Protein AF-A0A1H1LD49-F1 (afdb_monomer_lite)

Organism: NCBI:txid279359

pLDDT: mean 78.73, std 15.01, range [33.62, 98.0]

Structure (mmCIF, N/CA/C/O backbone):
data_AF-A0A1H1LD49-F1
#
_entry.id   AF-A0A1H1LD49-F1
#
loop_
_atom_site.group_PDB
_atom_site.id
_atom_site.type_symbol
_atom_site.label_atom_id
_atom_site.label_alt_id
_atom_site.label_comp_id
_atom_site.label_asym_id
_atom_site.label_entity_id
_atom_site.label_seq_id
_atom_site.pdbx_PDB_ins_code
_atom_site.Cartn_x
_atom_site.Cartn_y
_atom_site.Cartn_z
_atom_site.occupancy
_atom_site.B_iso_or_equiv
_atom_site.auth_seq_id
_atom_site.auth_comp_id
_atom_site.auth_asym_id
_atom_site.auth_atom_id
_atom_site.pdbx_PDB_model_num
ATOM 1 N N . MET A 1 1 ? 24.450 -11.738 -13.278 1.00 70.44 1 MET A N 1
ATOM 2 C CA . MET A 1 1 ? 23.652 -12.786 -13.942 1.00 70.44 1 MET A CA 1
ATOM 3 C C . MET A 1 1 ? 22.281 -12.726 -13.318 1.00 70.44 1 MET A C 1
ATOM 5 O O . MET A 1 1 ? 22.206 -12.729 -12.092 1.00 70.44 1 MET A O 1
ATOM 9 N N . ASP A 1 2 ? 21.259 -12.585 -14.151 1.00 86.81 2 ASP A N 1
ATOM 10 C CA . ASP A 1 2 ? 19.879 -12.375 -13.717 1.00 86.81 2 ASP A CA 1
ATOM 11 C C . ASP A 1 2 ? 19.328 -13.715 -13.227 1.00 86.81 2 ASP A C 1
ATOM 13 O O . ASP A 1 2 ? 19.181 -14.655 -14.008 1.00 86.81 2 ASP A O 1
ATOM 17 N N . LYS A 1 3 ? 19.131 -13.832 -11.909 1.00 85.56 3 LYS A N 1
ATOM 18 C CA . LYS A 1 3 ? 18.799 -15.109 -11.269 1.00 85.56 3 LYS A CA 1
ATOM 19 C C . LYS A 1 3 ? 17.401 -15.567 -11.681 1.00 85.56 3 LYS A C 1
ATOM 21 O O . LYS A 1 3 ? 16.449 -14.815 -11.506 1.00 85.56 3 LYS A O 1
ATOM 26 N N . GLY A 1 4 ? 17.279 -16.792 -12.184 1.00 88.50 4 GLY A N 1
ATOM 27 C CA . GLY A 1 4 ? 16.020 -17.351 -12.692 1.00 88.50 4 GLY A CA 1
ATOM 28 C C . GLY A 1 4 ? 15.721 -17.023 -14.158 1.00 88.50 4 GLY A C 1
ATOM 29 O O . GLY A 1 4 ? 14.801 -17.606 -14.724 1.00 88.50 4 GLY A O 1
ATOM 30 N N . TYR A 1 5 ? 16.520 -16.154 -14.781 1.00 91.00 5 TYR A N 1
ATOM 31 C CA . TYR A 1 5 ? 16.376 -15.722 -16.174 1.00 91.00 5 TYR A CA 1
ATOM 32 C C . TYR A 1 5 ? 17.648 -16.000 -16.993 1.00 91.00 5 TYR A C 1
ATOM 34 O O . TYR A 1 5 ? 17.839 -15.468 -18.084 1.00 91.00 5 TYR A O 1
ATOM 42 N N . GLU A 1 6 ? 18.544 -16.863 -16.501 1.00 91.44 6 GLU A N 1
ATOM 43 C CA . GLU A 1 6 ? 19.878 -17.075 -17.077 1.00 91.44 6 GLU A CA 1
ATOM 44 C C . GLU A 1 6 ? 19.850 -17.669 -18.491 1.00 91.44 6 GLU A C 1
ATOM 46 O O . GLU A 1 6 ? 20.834 -17.567 -19.222 1.00 91.44 6 GLU A O 1
ATOM 51 N N . LYS A 1 7 ? 18.746 -18.325 -18.862 1.00 91.19 7 LYS A N 1
ATOM 52 C CA . LYS A 1 7 ? 18.560 -18.991 -20.160 1.00 91.19 7 LYS A CA 1
ATOM 53 C C . LYS A 1 7 ? 17.717 -18.177 -21.141 1.00 91.19 7 LYS A C 1
ATOM 55 O O . LYS A 1 7 ? 17.486 -18.645 -22.253 1.00 91.19 7 LYS A O 1
ATOM 60 N N . GLU A 1 8 ? 17.234 -17.004 -20.743 1.00 92.81 8 GLU A N 1
ATOM 61 C CA . GLU A 1 8 ? 16.380 -16.192 -21.601 1.00 92.81 8 GLU A CA 1
ATOM 62 C C . GLU A 1 8 ? 17.181 -15.348 -22.591 1.00 92.81 8 GLU A C 1
ATOM 64 O O . GLU A 1 8 ? 18.271 -14.846 -22.308 1.00 92.81 8 GLU A O 1
ATOM 69 N N . HIS A 1 9 ? 16.614 -15.177 -23.783 1.00 92.81 9 HIS A N 1
ATOM 70 C CA . HIS A 1 9 ? 17.160 -14.279 -24.788 1.00 92.81 9 HIS A CA 1
ATOM 71 C C . HIS A 1 9 ? 16.651 -12.856 -24.566 1.00 92.81 9 HIS A C 1
ATOM 73 O O . HIS A 1 9 ? 15.481 -12.636 -24.259 1.00 92.81 9 HIS A O 1
ATOM 79 N N . PHE A 1 10 ? 17.516 -11.869 -24.796 1.00 91.88 10 PHE A N 1
ATOM 80 C CA . PHE A 1 10 ? 17.112 -10.469 -24.726 1.00 91.88 10 PHE A CA 1
ATOM 81 C C . PHE A 1 10 ? 16.119 -10.114 -25.837 1.00 91.88 10 PHE A C 1
ATOM 83 O O . PHE A 1 10 ? 16.372 -10.349 -27.020 1.00 91.88 10 PHE A O 1
ATOM 90 N N . ALA A 1 11 ? 15.019 -9.466 -25.456 1.00 91.88 11 ALA A N 1
ATOM 91 C CA . ALA A 1 11 ? 14.077 -8.855 -26.384 1.00 91.88 11 ALA A CA 1
ATOM 92 C C . ALA A 1 11 ? 14.442 -7.386 -26.653 1.00 91.88 11 ALA A C 1
ATOM 94 O O . ALA A 1 11 ? 14.880 -6.655 -25.763 1.00 91.88 11 ALA A O 1
ATOM 95 N N . THR A 1 12 ? 14.229 -6.923 -27.888 1.00 91.31 12 THR A N 1
ATOM 96 C CA . THR A 1 12 ? 14.420 -5.507 -28.239 1.00 91.31 12 THR A CA 1
ATOM 97 C C . THR A 1 12 ? 13.116 -4.740 -28.036 1.00 91.31 12 THR A C 1
ATOM 99 O O . THR A 1 12 ? 12.127 -5.023 -28.706 1.00 91.31 12 THR A O 1
ATOM 102 N N . PHE A 1 13 ? 13.125 -3.717 -27.179 1.00 90.94 13 PHE A N 1
ATOM 103 C CA . PHE A 1 13 ? 12.021 -2.764 -27.039 1.00 90.94 13 PHE A CA 1
ATOM 104 C C . PHE A 1 13 ? 12.534 -1.331 -27.219 1.00 90.94 13 PHE A C 1
ATOM 106 O O . PHE A 1 13 ? 13.639 -0.987 -26.794 1.00 90.94 13 PHE A O 1
ATOM 113 N N . LYS A 1 14 ? 11.752 -0.483 -27.891 1.00 95.19 14 LYS A N 1
ATOM 114 C CA . LYS A 1 14 ? 12.144 0.903 -28.176 1.00 95.19 14 LYS A CA 1
ATOM 115 C C . LYS A 1 14 ? 11.517 1.847 -27.154 1.00 95.19 14 LYS A C 1
ATOM 117 O O . LYS A 1 14 ? 10.302 1.866 -26.995 1.00 95.19 14 LYS A O 1
ATOM 122 N N . ILE A 1 15 ? 12.343 2.676 -26.523 1.00 95.44 15 ILE A N 1
ATOM 123 C CA . ILE A 1 15 ? 11.923 3.774 -25.642 1.00 95.44 15 ILE A CA 1
ATOM 124 C C . ILE A 1 15 ? 12.619 5.072 -26.037 1.00 95.44 15 ILE A C 1
ATOM 126 O O . ILE A 1 15 ? 13.664 5.064 -26.689 1.00 95.44 15 ILE A O 1
ATOM 130 N N . LYS A 1 16 ? 12.032 6.207 -25.644 1.00 97.88 16 LYS A N 1
ATOM 131 C CA . LYS A 1 16 ? 12.630 7.530 -25.868 1.00 97.88 16 LYS A CA 1
ATOM 132 C C . LYS A 1 16 ? 14.008 7.604 -25.199 1.00 97.88 16 LYS A C 1
ATOM 134 O O . LYS A 1 16 ? 14.175 7.133 -24.075 1.00 97.88 16 LYS A O 1
ATOM 139 N N . SER A 1 17 ? 14.970 8.237 -25.869 1.00 97.19 17 SER A N 1
ATOM 140 C CA . SER A 1 17 ? 16.366 8.339 -25.413 1.00 97.19 17 SER A CA 1
ATOM 141 C C . SER A 1 17 ? 16.493 8.921 -24.003 1.00 97.19 17 SER A C 1
ATOM 143 O O . SER A 1 17 ? 17.149 8.330 -23.150 1.00 97.19 17 SER A O 1
ATOM 145 N N . THR A 1 18 ? 15.782 10.013 -23.716 1.00 98.00 18 THR A N 1
ATOM 146 C CA . THR A 1 18 ? 15.778 10.668 -22.397 1.00 98.00 18 THR A CA 1
ATOM 147 C C . THR A 1 18 ? 15.262 9.756 -21.280 1.00 98.00 18 THR A C 1
ATOM 149 O O . THR A 1 18 ? 15.785 9.762 -20.164 1.00 98.00 18 THR A O 1
ATOM 152 N N . VAL A 1 19 ? 14.261 8.925 -21.580 1.00 96.75 19 VAL A N 1
ATOM 153 C CA . VAL A 1 19 ? 13.711 7.935 -20.644 1.00 96.75 19 VAL A CA 1
ATOM 154 C C . VAL A 1 19 ? 14.712 6.802 -20.422 1.00 96.75 19 VAL A C 1
ATOM 156 O O . VAL A 1 19 ? 14.949 6.417 -19.279 1.00 96.75 19 VAL A O 1
ATOM 159 N N . ALA A 1 20 ? 15.359 6.320 -21.488 1.00 96.19 20 ALA A N 1
ATOM 160 C CA . ALA A 1 20 ? 16.390 5.287 -21.402 1.00 96.19 20 ALA A CA 1
ATOM 161 C C . ALA A 1 20 ? 17.582 5.733 -20.543 1.00 96.19 20 ALA A C 1
ATOM 163 O O . ALA A 1 20 ? 18.073 4.971 -19.714 1.00 96.19 20 ALA A O 1
ATOM 164 N N . GLU A 1 21 ? 18.032 6.979 -20.690 1.00 97.19 21 GLU A N 1
ATOM 165 C CA . GLU A 1 21 ? 19.102 7.542 -19.863 1.00 97.19 21 GLU A CA 1
ATOM 166 C C . GLU A 1 21 ? 18.720 7.618 -18.384 1.00 97.19 21 GLU A C 1
ATOM 168 O O . GLU A 1 21 ? 19.514 7.229 -17.521 1.00 97.19 21 GLU A O 1
ATOM 173 N N . LYS A 1 22 ? 17.499 8.078 -18.081 1.00 97.44 22 LYS A N 1
ATOM 174 C CA . LYS A 1 22 ? 16.977 8.112 -16.709 1.00 97.44 22 LYS A CA 1
ATOM 175 C C . LYS A 1 22 ? 16.920 6.704 -16.113 1.00 97.44 22 LYS A C 1
ATOM 177 O O . LYS A 1 22 ? 17.399 6.499 -14.999 1.00 97.44 22 LYS A O 1
ATOM 182 N N . PHE A 1 23 ? 16.414 5.736 -16.872 1.00 96.19 23 PHE A N 1
ATOM 183 C CA . PHE A 1 23 ? 16.326 4.339 -16.454 1.00 96.19 23 PHE A CA 1
ATOM 184 C C . PHE A 1 23 ? 17.706 3.718 -16.197 1.00 96.19 23 PHE A C 1
ATOM 186 O O . PHE A 1 23 ? 17.926 3.115 -15.153 1.00 96.19 23 PHE A O 1
ATOM 193 N N . ARG A 1 24 ? 18.686 3.951 -17.079 1.00 95.31 24 ARG A N 1
ATOM 194 C CA . ARG A 1 24 ? 20.073 3.481 -16.895 1.00 95.31 24 ARG A CA 1
ATOM 195 C C . ARG A 1 24 ? 20.742 4.065 -15.652 1.00 95.31 24 ARG A C 1
ATOM 197 O O . ARG A 1 24 ? 21.547 3.394 -15.013 1.00 95.31 24 ARG A O 1
ATOM 204 N N . LYS A 1 25 ? 20.467 5.330 -15.315 1.00 97.06 25 LYS A N 1
ATOM 205 C CA . LYS A 1 25 ? 20.950 5.941 -14.063 1.00 97.06 25 LYS A CA 1
ATOM 206 C C . LYS A 1 25 ? 20.292 5.290 -12.846 1.00 97.06 25 LYS A C 1
ATOM 208 O O . LYS A 1 25 ? 20.996 4.973 -11.897 1.00 97.06 25 LYS A O 1
ATOM 213 N N . TYR A 1 26 ? 18.983 5.056 -12.903 1.00 96.56 26 TYR A N 1
ATOM 214 C CA . TYR A 1 26 ? 18.232 4.416 -11.825 1.00 96.56 26 TYR A CA 1
ATOM 215 C C . TYR A 1 26 ? 18.678 2.966 -11.573 1.00 96.56 26 TYR A C 1
ATOM 217 O O . TYR A 1 26 ? 19.037 2.639 -10.448 1.00 96.56 26 TYR A O 1
ATOM 225 N N . SER A 1 27 ? 18.766 2.145 -12.625 1.00 95.62 27 SER A N 1
ATOM 226 C CA . SER A 1 27 ? 19.257 0.756 -12.577 1.00 95.62 27 SER A CA 1
ATOM 227 C C . SER A 1 27 ? 20.656 0.666 -11.950 1.00 95.62 27 SER A C 1
ATOM 229 O O . SER A 1 27 ? 20.881 -0.141 -11.054 1.00 95.62 27 SER A O 1
ATOM 231 N N . ARG A 1 28 ? 21.572 1.581 -12.307 1.00 95.12 28 ARG A N 1
ATOM 232 C CA . ARG A 1 28 ? 22.890 1.678 -11.648 1.00 95.12 28 ARG A CA 1
ATOM 233 C C . ARG A 1 28 ? 22.811 2.056 -10.170 1.00 95.12 28 ARG A C 1
ATOM 235 O O . ARG A 1 28 ? 23.646 1.604 -9.401 1.00 95.12 28 ARG A O 1
ATOM 242 N N . GLY A 1 29 ? 21.846 2.890 -9.787 1.00 95.12 29 GLY A N 1
ATOM 243 C CA . GLY A 1 29 ? 21.646 3.298 -8.398 1.00 95.12 29 GLY A CA 1
ATOM 244 C C . GLY A 1 29 ? 21.163 2.158 -7.502 1.00 95.12 29 GLY A C 1
ATOM 245 O O . GLY A 1 29 ? 21.585 2.084 -6.353 1.00 95.12 29 GLY A O 1
ATOM 246 N N . ILE A 1 30 ? 20.320 1.266 -8.027 1.00 93.12 30 ILE A N 1
ATOM 247 C CA . ILE A 1 30 ? 19.844 0.084 -7.292 1.00 93.12 30 ILE A CA 1
ATOM 248 C C . ILE A 1 30 ? 20.783 -1.128 -7.412 1.00 93.12 30 ILE A C 1
ATOM 250 O O . ILE A 1 30 ? 20.655 -2.064 -6.635 1.00 93.12 30 ILE A O 1
ATOM 254 N N . GLY A 1 31 ? 21.737 -1.104 -8.351 1.00 92.94 31 GLY A N 1
ATOM 255 C CA . GLY A 1 31 ? 22.739 -2.162 -8.531 1.00 92.94 31 GLY A CA 1
ATOM 256 C C . GLY A 1 31 ? 22.262 -3.376 -9.336 1.00 92.94 31 GLY A C 1
ATOM 257 O O . GLY A 1 31 ? 22.974 -4.373 -9.398 1.00 92.94 31 GLY A O 1
ATOM 258 N N . GLU A 1 32 ? 21.097 -3.284 -9.977 1.00 93.12 32 GLU A N 1
ATOM 259 C CA . GLU A 1 32 ? 20.465 -4.387 -10.706 1.00 93.12 32 GLU A CA 1
ATOM 260 C C . GLU A 1 32 ? 20.592 -4.234 -12.223 1.00 93.12 32 GLU A C 1
ATOM 262 O O . GLU A 1 32 ? 20.749 -3.127 -12.755 1.00 93.12 32 GLU A O 1
ATOM 267 N N . SER A 1 33 ? 20.481 -5.355 -12.944 1.00 93.62 33 SER A N 1
ATOM 268 C CA . SER A 1 33 ? 20.442 -5.350 -14.409 1.00 93.62 33 SER A CA 1
ATOM 269 C C . SER A 1 33 ? 19.228 -4.572 -14.928 1.00 93.62 33 SER A C 1
ATOM 271 O O . SER A 1 33 ? 18.258 -4.329 -14.209 1.00 93.62 33 SER A O 1
ATOM 273 N N . HIS A 1 34 ? 19.250 -4.174 -16.199 1.00 93.62 34 HIS A N 1
ATOM 274 C CA . HIS A 1 34 ? 18.119 -3.473 -16.810 1.00 93.62 34 HIS A CA 1
ATOM 275 C C . HIS A 1 34 ? 16.834 -4.310 -16.815 1.00 93.62 34 HIS A C 1
ATOM 277 O O . HIS A 1 34 ? 15.767 -3.766 -16.540 1.00 93.62 34 HIS A O 1
ATOM 283 N N . SER A 1 35 ? 16.931 -5.614 -17.076 1.00 93.69 35 SER A N 1
ATOM 284 C CA . SER A 1 35 ? 15.779 -6.519 -17.052 1.00 93.69 35 SER A CA 1
ATOM 285 C C . SER A 1 35 ? 15.229 -6.668 -15.633 1.00 93.69 35 SER A C 1
ATOM 287 O O . SER A 1 35 ? 14.036 -6.467 -15.417 1.00 93.69 35 SER A O 1
ATOM 289 N N . MET A 1 36 ? 16.106 -6.894 -14.650 1.00 95.00 36 MET A N 1
ATOM 290 C CA . MET A 1 36 ? 15.704 -7.045 -13.247 1.00 95.00 36 MET A CA 1
ATOM 291 C C . MET A 1 36 ? 15.140 -5.754 -12.661 1.00 95.00 36 MET A C 1
ATOM 293 O O . MET A 1 36 ? 14.149 -5.782 -11.944 1.00 95.00 36 MET A O 1
ATOM 297 N N . THR A 1 37 ? 15.715 -4.603 -13.012 1.00 95.38 37 THR A N 1
ATOM 298 C CA . THR A 1 37 ? 15.183 -3.295 -12.604 1.00 95.38 37 THR A CA 1
ATOM 299 C C . THR A 1 37 ? 13.749 -3.112 -13.096 1.00 95.38 37 THR A C 1
ATOM 301 O O . THR A 1 37 ? 12.902 -2.623 -12.353 1.00 95.38 37 THR A O 1
ATOM 304 N N . LEU A 1 38 ? 13.469 -3.485 -14.350 1.00 94.31 38 LEU A N 1
ATOM 305 C CA . LEU A 1 38 ? 12.128 -3.370 -14.915 1.00 94.31 38 LEU A CA 1
ATOM 306 C C . LEU A 1 38 ? 11.153 -4.336 -14.233 1.00 94.31 38 LEU A C 1
ATOM 308 O O . LEU A 1 38 ? 10.046 -3.923 -13.897 1.00 94.31 38 LEU A O 1
ATOM 312 N N . LEU A 1 39 ? 11.577 -5.578 -13.989 1.00 94.62 39 LEU A N 1
ATOM 313 C CA . LEU A 1 39 ? 10.783 -6.567 -13.261 1.00 94.62 39 LEU A CA 1
ATOM 314 C C . LEU A 1 39 ? 10.430 -6.073 -11.854 1.00 94.62 39 LEU A C 1
ATOM 316 O O . LEU A 1 39 ? 9.258 -6.027 -11.507 1.00 94.62 39 LEU A O 1
ATOM 320 N N . LEU A 1 40 ? 11.419 -5.593 -11.096 1.00 94.50 40 LEU A N 1
ATOM 321 C CA . LEU A 1 40 ? 11.210 -5.031 -9.759 1.00 94.50 40 LEU A CA 1
ATOM 322 C C . LEU A 1 40 ? 10.226 -3.860 -9.771 1.00 94.50 40 LEU A C 1
ATOM 324 O O . LEU A 1 40 ? 9.420 -3.727 -8.856 1.00 94.50 40 LEU A O 1
ATOM 328 N N . MET A 1 41 ? 10.276 -3.003 -10.796 1.00 92.88 41 MET A N 1
ATOM 329 C CA . MET A 1 41 ? 9.301 -1.923 -10.937 1.00 92.88 41 MET A CA 1
ATOM 330 C C . MET A 1 41 ? 7.884 -2.470 -11.134 1.00 92.88 41 MET A C 1
ATOM 332 O O . MET A 1 41 ? 6.969 -1.973 -10.486 1.00 92.88 41 MET A O 1
ATOM 336 N N . LEU A 1 42 ? 7.695 -3.474 -11.995 1.00 93.19 42 LEU A N 1
ATOM 337 C CA . LEU A 1 42 ? 6.385 -4.090 -12.239 1.00 93.19 42 LEU A CA 1
ATOM 338 C C . LEU A 1 42 ? 5.854 -4.794 -10.986 1.00 93.19 42 LEU A C 1
ATOM 340 O O . LEU A 1 42 ? 4.759 -4.475 -10.526 1.00 93.19 42 LEU A O 1
ATOM 344 N N . GLU A 1 43 ? 6.667 -5.662 -10.385 1.00 93.75 43 GLU A N 1
ATOM 345 C CA . GLU A 1 43 ? 6.327 -6.393 -9.162 1.00 93.75 43 GLU A CA 1
ATOM 346 C C . GLU A 1 43 ? 6.008 -5.443 -8.006 1.00 93.75 43 GLU A C 1
ATOM 348 O O . GLU A 1 43 ? 5.087 -5.695 -7.233 1.00 93.75 43 GLU A O 1
ATOM 353 N N . PHE A 1 44 ? 6.713 -4.312 -7.898 1.00 91.56 44 PHE A N 1
ATOM 354 C CA . PHE A 1 44 ? 6.417 -3.301 -6.890 1.00 91.56 44 PHE A CA 1
ATOM 355 C C . PHE A 1 44 ? 5.002 -2.735 -7.046 1.00 91.56 44 PHE A C 1
ATOM 357 O O . PHE A 1 44 ? 4.293 -2.616 -6.048 1.00 91.56 44 PHE A O 1
ATOM 364 N N . PHE A 1 45 ? 4.571 -2.394 -8.262 1.00 87.88 45 PHE A N 1
ATOM 365 C CA . PHE A 1 45 ? 3.218 -1.873 -8.475 1.00 87.88 45 PHE A CA 1
ATOM 366 C C . PHE A 1 45 ? 2.149 -2.951 -8.262 1.00 87.88 45 PHE A C 1
ATOM 368 O O . PHE A 1 45 ? 1.139 -2.681 -7.613 1.00 87.88 45 PHE A O 1
ATOM 375 N N . GLU A 1 46 ? 2.387 -4.172 -8.744 1.00 88.06 46 GLU A N 1
ATOM 376 C CA . GLU A 1 46 ? 1.451 -5.294 -8.612 1.00 88.06 46 GLU A CA 1
ATOM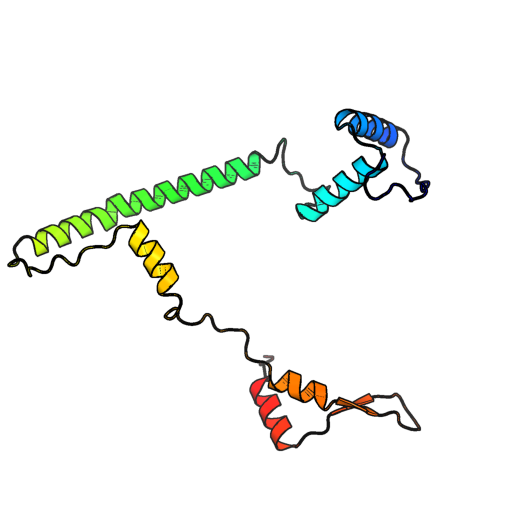 377 C C . GLU A 1 46 ? 1.273 -5.733 -7.156 1.00 88.06 46 GLU A C 1
ATOM 379 O O . GLU A 1 46 ? 0.146 -5.813 -6.666 1.00 88.06 46 GLU A O 1
ATOM 384 N N . TYR A 1 47 ? 2.375 -5.955 -6.436 1.00 88.38 47 TYR A N 1
ATOM 385 C CA . TYR A 1 47 ? 2.344 -6.406 -5.046 1.00 88.38 47 TYR A CA 1
ATOM 386 C C . TYR A 1 47 ? 1.682 -5.379 -4.127 1.00 88.38 47 TYR A C 1
ATOM 388 O O . TYR A 1 47 ? 0.906 -5.733 -3.240 1.00 88.38 47 TYR A O 1
ATOM 396 N N . ASN A 1 48 ? 1.969 -4.096 -4.349 1.00 84.44 48 ASN A N 1
ATOM 397 C CA . ASN A 1 48 ? 1.402 -3.022 -3.542 1.00 84.44 48 ASN A CA 1
ATOM 398 C C . ASN A 1 48 ? 0.018 -2.563 -4.040 1.00 84.44 48 ASN A C 1
ATOM 400 O O . ASN A 1 48 ? -0.570 -1.693 -3.406 1.00 84.44 48 ASN A O 1
ATOM 404 N N . GLN A 1 49 ? -0.504 -3.133 -5.137 1.00 82.69 49 GLN A N 1
ATOM 405 C CA . GLN A 1 49 ? -1.786 -2.766 -5.761 1.00 82.69 49 GLN A CA 1
ATOM 406 C C . GLN A 1 49 ? -1.947 -1.251 -5.978 1.00 82.69 49 GLN A C 1
ATOM 408 O O . GLN A 1 49 ? -3.024 -0.691 -5.784 1.00 82.69 49 GLN A O 1
ATOM 413 N N . ILE A 1 50 ? -0.859 -0.584 -6.362 1.00 84.44 50 ILE A N 1
ATOM 414 C CA . ILE A 1 50 ? -0.804 0.867 -6.583 1.00 84.44 50 ILE A CA 1
ATOM 415 C C . ILE A 1 50 ? -0.621 1.160 -8.062 1.00 84.44 50 ILE A C 1
ATOM 417 O O . ILE A 1 50 ? 0.152 0.497 -8.760 1.00 84.44 50 ILE A O 1
ATOM 421 N N . ALA A 1 51 ? -1.291 2.201 -8.544 1.00 80.88 51 ALA A N 1
ATOM 422 C CA . ALA A 1 51 ? -1.134 2.606 -9.929 1.00 80.88 51 ALA A CA 1
ATOM 423 C C . ALA A 1 51 ? 0.051 3.583 -10.097 1.00 80.88 51 ALA A C 1
ATOM 425 O O . ALA A 1 51 ? 0.246 4.465 -9.260 1.00 80.88 51 ALA A O 1
ATOM 426 N N . PRO A 1 52 ? 0.817 3.529 -11.205 1.00 80.19 52 PRO A N 1
ATOM 427 C CA . PRO A 1 52 ? 1.974 4.412 -11.421 1.00 80.19 52 PRO A CA 1
ATOM 428 C C . PRO A 1 52 ? 1.658 5.917 -11.462 1.00 80.19 52 PRO A C 1
ATOM 430 O O . PRO A 1 52 ? 2.569 6.739 -11.376 1.00 80.19 52 PRO A O 1
ATOM 433 N N . TYR A 1 53 ? 0.387 6.285 -11.648 1.00 79.31 53 TYR A N 1
ATOM 434 C CA . TYR A 1 53 ? -0.089 7.671 -11.654 1.00 79.31 53 TYR A CA 1
ATOM 435 C C . TYR A 1 53 ? -0.582 8.149 -10.280 1.00 79.31 53 TYR A C 1
ATOM 437 O O . TYR A 1 53 ? -0.847 9.340 -10.109 1.00 79.31 53 TYR A O 1
ATOM 445 N N . GLU A 1 54 ? -0.727 7.252 -9.302 1.00 70.00 54 GLU A N 1
ATOM 446 C CA . GLU A 1 54 ? -1.146 7.623 -7.956 1.00 70.00 54 GLU A CA 1
ATOM 447 C C . GLU A 1 54 ? -0.003 8.333 -7.223 1.00 70.00 54 GLU A C 1
ATOM 449 O O . GLU A 1 54 ? 1.119 7.839 -7.104 1.00 70.00 54 GLU A O 1
ATOM 454 N N . SER A 1 55 ? -0.290 9.532 -6.715 1.00 65.94 55 SER A N 1
ATOM 455 C CA . SER A 1 55 ? 0.671 10.295 -5.924 1.00 65.94 55 SER A CA 1
ATOM 456 C C . SER A 1 55 ? 0.665 9.794 -4.482 1.00 65.94 55 SER A C 1
ATOM 458 O O . SER A 1 55 ? -0.159 10.201 -3.665 1.00 65.94 55 SER A O 1
ATOM 460 N N . LEU A 1 56 ? 1.627 8.936 -4.144 1.00 66.50 56 LEU A N 1
ATOM 461 C CA . LEU A 1 56 ? 1.839 8.414 -2.783 1.00 66.50 56 LEU A CA 1
ATOM 462 C C . LEU A 1 56 ? 2.524 9.429 -1.843 1.00 66.50 56 LEU A C 1
ATOM 464 O O . LEU A 1 56 ? 2.963 9.098 -0.736 1.00 66.50 56 LEU A O 1
ATOM 468 N N . GLY A 1 57 ? 2.625 10.687 -2.281 1.00 64.12 57 GLY A N 1
ATOM 469 C CA . GLY A 1 57 ? 3.401 11.724 -1.619 1.00 64.12 57 GLY A CA 1
ATOM 470 C C . GLY A 1 57 ? 4.908 11.428 -1.625 1.00 64.12 57 GLY A C 1
ATOM 471 O O . GLY A 1 57 ? 5.360 10.431 -2.183 1.00 64.12 57 GLY A O 1
ATOM 472 N N . PRO A 1 58 ? 5.723 12.284 -0.989 1.00 63.31 58 PRO A N 1
ATOM 473 C CA . PRO A 1 58 ? 7.180 12.218 -1.103 1.00 63.31 58 PRO A CA 1
ATOM 474 C C . PRO A 1 58 ? 7.815 10.896 -0.639 1.00 63.31 58 PRO A C 1
ATOM 476 O O . PRO A 1 58 ? 8.921 10.593 -1.078 1.00 63.31 58 PRO A O 1
ATOM 479 N N . ARG A 1 59 ? 7.175 10.140 0.277 1.00 59.81 59 ARG A N 1
ATOM 480 C CA . ARG A 1 59 ? 7.781 8.966 0.947 1.00 59.81 59 ARG A CA 1
ATOM 481 C C . ARG A 1 59 ? 6.799 7.917 1.512 1.00 59.81 59 ARG A C 1
ATOM 483 O O . ARG A 1 59 ? 7.178 7.241 2.459 1.00 59.81 59 ARG A O 1
ATOM 490 N N . MET A 1 60 ? 5.530 7.830 1.090 1.00 62.66 60 MET A N 1
ATOM 491 C CA . MET A 1 60 ? 4.466 7.072 1.812 1.00 62.66 60 MET A CA 1
ATOM 492 C C . MET A 1 60 ? 4.227 7.493 3.288 1.00 62.66 60 MET A C 1
ATOM 494 O O . MET A 1 60 ? 3.219 7.130 3.893 1.00 62.66 60 MET A O 1
ATOM 498 N N . GLN A 1 61 ? 5.096 8.334 3.859 1.00 57.12 61 GLN A N 1
ATOM 499 C CA . GLN A 1 61 ? 5.033 8.883 5.214 1.00 57.12 61 GLN A CA 1
ATOM 500 C C . GLN A 1 61 ? 3.741 9.656 5.484 1.00 57.12 61 GLN A C 1
ATOM 502 O O . GLN A 1 61 ? 3.313 9.761 6.629 1.00 57.12 61 GLN A O 1
ATOM 507 N N . THR A 1 62 ? 3.095 10.198 4.451 1.00 60.78 62 THR A N 1
ATOM 508 C CA . THR A 1 62 ? 1.806 10.882 4.582 1.00 60.78 62 THR A CA 1
ATOM 509 C C . THR A 1 62 ? 0.715 9.913 5.023 1.00 60.78 62 THR A C 1
ATOM 511 O O . THR A 1 62 ? 0.019 10.212 5.994 1.00 60.78 62 THR A O 1
ATOM 514 N N . LEU A 1 63 ? 0.620 8.734 4.400 1.00 67.31 63 LEU A N 1
ATOM 515 C CA . LEU A 1 63 ? -0.327 7.692 4.796 1.00 67.31 63 LEU A CA 1
ATOM 516 C C . LEU A 1 63 ? -0.003 7.157 6.194 1.00 67.31 63 LEU A C 1
ATOM 518 O O . LEU A 1 63 ? -0.886 7.105 7.047 1.00 67.31 63 LEU A O 1
ATOM 522 N N . GLU A 1 64 ? 1.268 6.852 6.465 1.00 72.50 64 GLU A N 1
ATOM 523 C CA . GLU A 1 64 ? 1.711 6.402 7.790 1.00 72.50 64 GLU A CA 1
ATOM 524 C C . GLU A 1 64 ? 1.371 7.438 8.878 1.00 72.50 64 GLU A C 1
ATOM 526 O O . GLU A 1 64 ? 0.832 7.100 9.932 1.00 72.50 64 GLU A O 1
ATOM 531 N N . SER A 1 65 ? 1.610 8.725 8.610 1.00 70.56 65 SER A N 1
ATOM 532 C CA . SER A 1 65 ? 1.275 9.814 9.531 1.00 70.56 65 SER A CA 1
ATOM 533 C C . SER A 1 65 ? -0.235 9.981 9.717 1.00 70.56 65 SER A C 1
ATOM 535 O O . SER A 1 65 ? -0.685 10.255 10.829 1.00 70.56 65 SER A O 1
ATOM 537 N N . ALA A 1 66 ? -1.028 9.790 8.658 1.00 73.12 66 ALA A N 1
ATOM 538 C CA . ALA A 1 66 ? -2.482 9.859 8.719 1.00 73.12 66 ALA A CA 1
ATOM 539 C C . ALA A 1 66 ? -3.048 8.711 9.566 1.00 73.12 66 ALA A C 1
ATOM 541 O O . ALA A 1 66 ? -3.911 8.943 10.414 1.00 73.12 66 ALA A O 1
ATOM 542 N N . ILE A 1 67 ? -2.513 7.498 9.406 1.00 82.62 67 ILE A N 1
ATOM 543 C CA . ILE A 1 67 ? -2.870 6.331 10.218 1.00 82.62 67 ILE A CA 1
ATOM 544 C C . ILE A 1 67 ? -2.463 6.553 11.680 1.00 82.62 67 ILE A C 1
ATOM 546 O O . ILE A 1 67 ? -3.302 6.399 12.566 1.00 82.62 67 ILE A O 1
ATOM 550 N N . LYS A 1 68 ? -1.232 7.011 11.952 1.00 83.19 68 LYS A N 1
ATOM 551 C CA . LYS A 1 68 ? -0.774 7.341 13.317 1.00 83.19 68 LYS A CA 1
ATOM 552 C C . LYS A 1 68 ? -1.676 8.375 13.994 1.00 83.19 68 LYS A C 1
ATOM 554 O O . LYS A 1 68 ? -2.045 8.200 15.151 1.00 83.19 68 LYS A O 1
ATOM 559 N N . LYS A 1 69 ? -2.083 9.427 13.274 1.00 83.69 69 LYS A N 1
ATOM 560 C CA . LYS A 1 69 ? -3.024 10.438 13.787 1.00 83.69 69 LYS A CA 1
ATOM 561 C C . LYS A 1 69 ? -4.385 9.832 14.133 1.00 83.69 69 LYS A C 1
ATOM 563 O O . LYS A 1 69 ? -4.912 10.127 15.201 1.00 83.69 69 LYS A O 1
ATOM 568 N N . ARG A 1 70 ? -4.932 8.965 13.272 1.00 87.31 70 ARG A N 1
ATOM 569 C CA . ARG A 1 70 ? -6.206 8.270 13.530 1.00 87.31 70 ARG A CA 1
ATOM 570 C C . ARG A 1 70 ? -6.118 7.350 14.747 1.00 87.31 70 ARG A C 1
ATOM 572 O O . ARG A 1 70 ? -6.999 7.402 15.595 1.00 87.31 70 ARG A O 1
ATOM 579 N N . ILE A 1 71 ? -5.043 6.571 14.874 1.00 93.06 71 ILE A N 1
ATOM 580 C CA . ILE A 1 71 ? -4.824 5.693 16.034 1.00 93.06 71 ILE A CA 1
ATOM 581 C C . ILE A 1 71 ? -4.715 6.518 17.320 1.00 93.06 71 ILE A C 1
ATOM 583 O O . ILE A 1 71 ? -5.383 6.204 18.299 1.00 93.06 71 ILE A O 1
ATOM 587 N N . ASN A 1 72 ? -3.947 7.611 17.318 1.00 90.06 72 ASN A N 1
ATOM 588 C CA . ASN A 1 72 ? -3.826 8.482 18.490 1.00 90.06 72 ASN A CA 1
ATOM 589 C C . AS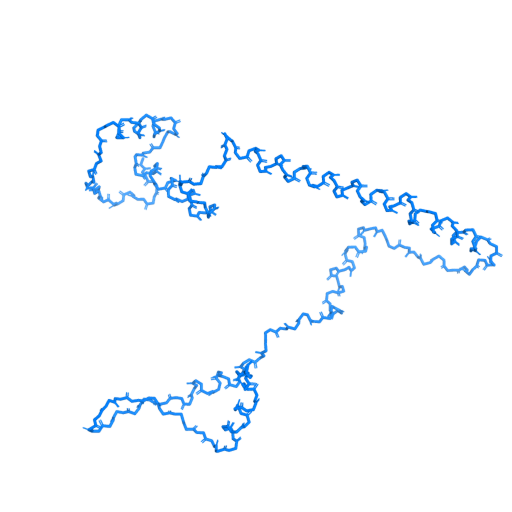N A 1 72 ? -5.171 9.097 18.904 1.00 90.06 72 ASN A C 1
ATOM 591 O O . ASN A 1 72 ? -5.458 9.182 20.096 1.00 90.06 72 ASN A O 1
ATOM 595 N N . ALA A 1 73 ? -6.005 9.484 17.934 1.00 91.94 73 ALA A N 1
ATOM 596 C CA . ALA A 1 73 ? -7.354 9.972 18.204 1.00 91.94 73 ALA A CA 1
ATOM 597 C C . ALA A 1 73 ? -8.247 8.879 18.816 1.00 91.94 73 ALA A C 1
ATOM 599 O O . ALA A 1 73 ? -8.919 9.131 19.811 1.00 91.94 73 ALA A O 1
ATOM 600 N N . LEU A 1 74 ? -8.205 7.651 18.288 1.00 94.06 74 LEU A N 1
ATOM 601 C CA . LEU A 1 74 ? -8.937 6.515 18.858 1.00 94.06 74 LEU A CA 1
ATOM 602 C C . LEU A 1 74 ? -8.490 6.205 20.289 1.00 94.06 74 LEU A C 1
ATOM 604 O O . LEU A 1 74 ? -9.329 6.031 21.165 1.00 94.06 74 LEU A O 1
ATOM 608 N N . VAL A 1 75 ? -7.181 6.196 20.552 1.00 92.69 75 VAL A N 1
ATOM 609 C CA . VAL A 1 75 ? -6.640 6.000 21.905 1.00 92.69 75 VAL A CA 1
ATOM 610 C C . VAL A 1 75 ? -7.121 7.100 22.853 1.00 92.69 75 VAL A C 1
ATOM 612 O O . VAL A 1 75 ? -7.442 6.812 24.003 1.00 92.69 75 VAL A O 1
ATOM 615 N N . ALA A 1 76 ? -7.191 8.352 22.394 1.00 94.38 76 ALA A N 1
ATOM 616 C CA . ALA A 1 76 ? -7.722 9.450 23.196 1.00 94.38 76 ALA A CA 1
ATOM 617 C C . ALA A 1 76 ? -9.208 9.249 23.528 1.00 94.38 76 ALA A C 1
ATOM 619 O O . ALA A 1 76 ? -9.580 9.390 24.688 1.00 94.38 76 ALA A O 1
ATOM 620 N N . ILE A 1 77 ? -10.025 8.846 22.548 1.00 94.50 77 ILE A N 1
ATOM 621 C CA . ILE A 1 77 ? -11.448 8.532 22.750 1.00 94.50 77 ILE A CA 1
ATOM 622 C C . ILE A 1 77 ? -11.615 7.385 23.752 1.00 94.50 77 ILE A C 1
ATOM 624 O O . ILE A 1 77 ? -12.389 7.501 24.694 1.00 94.50 77 ILE A O 1
ATOM 628 N N . VAL A 1 78 ? -10.863 6.291 23.593 1.00 95.19 78 VAL A N 1
ATOM 629 C CA . VAL A 1 78 ? -10.934 5.140 24.508 1.00 95.19 78 VAL A CA 1
ATOM 630 C C . VAL A 1 78 ? -10.528 5.535 25.928 1.00 95.19 78 VAL A C 1
ATOM 632 O O . VAL A 1 78 ? -11.218 5.168 26.873 1.00 95.19 78 VAL A O 1
ATOM 635 N N . ARG A 1 79 ? -9.462 6.330 26.096 1.00 94.06 79 ARG A N 1
ATOM 636 C CA . ARG A 1 79 ? -9.059 6.853 27.414 1.00 94.06 79 ARG A CA 1
ATOM 637 C C . ARG A 1 79 ? -10.098 7.790 28.026 1.00 94.06 79 ARG A C 1
ATOM 639 O O . ARG A 1 79 ? -10.224 7.831 29.245 1.00 94.06 79 ARG A O 1
ATOM 646 N N . ASP A 1 80 ? -10.801 8.566 27.209 1.00 95.56 80 ASP A N 1
ATOM 647 C CA . ASP A 1 80 ? -11.862 9.456 27.680 1.00 95.56 80 ASP A CA 1
ATOM 648 C C . ASP A 1 80 ? -13.076 8.660 28.178 1.00 95.56 80 ASP A C 1
ATOM 650 O O . ASP A 1 80 ? -13.546 8.882 29.294 1.00 95.56 80 ASP A O 1
ATOM 654 N N . ILE A 1 81 ? -13.501 7.647 27.414 1.00 94.69 81 ILE A N 1
ATOM 655 C CA . ILE A 1 81 ? -14.522 6.677 27.840 1.00 94.69 81 ILE A CA 1
ATOM 656 C C . ILE A 1 81 ? -14.086 5.990 29.140 1.00 94.69 81 ILE A C 1
ATOM 658 O O . ILE A 1 81 ? -14.886 5.856 30.069 1.00 94.69 81 ILE A O 1
ATOM 662 N N . GLU A 1 82 ? -12.812 5.598 29.235 1.00 93.31 82 GLU A N 1
ATOM 663 C CA . GLU A 1 82 ? -12.279 4.933 30.419 1.00 93.31 82 GLU A CA 1
ATOM 664 C C . GLU A 1 82 ? -12.405 5.814 31.669 1.00 93.31 82 GLU A C 1
ATOM 666 O O . GLU A 1 82 ? -12.920 5.380 32.702 1.00 93.31 82 GLU A O 1
ATOM 671 N N . LYS A 1 83 ? -11.982 7.077 31.561 1.00 93.44 83 LYS A N 1
ATOM 672 C CA . LYS A 1 83 ? -12.004 8.046 32.662 1.00 93.44 83 LYS A CA 1
ATOM 673 C C . LYS A 1 83 ? -13.404 8.482 33.064 1.00 93.44 83 LYS A C 1
ATOM 675 O O . LYS A 1 83 ? -13.670 8.591 34.257 1.00 93.44 83 LYS A O 1
ATOM 680 N N . ASN A 1 84 ? -14.276 8.737 32.094 1.00 91.50 84 ASN A N 1
ATOM 681 C CA . ASN A 1 84 ? -15.565 9.373 32.356 1.00 91.50 84 ASN A CA 1
ATOM 682 C C . ASN A 1 84 ? -16.690 8.364 32.610 1.00 91.50 84 ASN A C 1
ATOM 684 O O . ASN A 1 84 ? -17.649 8.697 33.299 1.00 91.50 84 ASN A O 1
ATOM 688 N N . GLN A 1 85 ? -16.597 7.143 32.070 1.00 88.94 85 GLN A N 1
ATOM 689 C CA . GLN A 1 85 ? -17.672 6.150 32.157 1.00 88.94 85 GLN A CA 1
ATOM 690 C C . GLN A 1 85 ? -17.250 4.903 32.932 1.00 88.94 85 GLN A C 1
ATOM 692 O O . GLN A 1 85 ? -17.885 4.550 33.927 1.00 88.94 85 GLN A O 1
ATOM 697 N N . THR A 1 86 ? -16.186 4.216 32.512 1.00 90.19 86 THR A N 1
ATOM 698 C CA . THR A 1 86 ? -15.911 2.873 33.047 1.00 90.19 86 THR A CA 1
ATOM 699 C C . THR A 1 86 ? -15.228 2.894 34.413 1.00 90.19 86 THR A C 1
ATOM 701 O O . THR A 1 86 ? -15.586 2.078 35.259 1.00 90.19 86 THR A O 1
ATOM 704 N N . LEU A 1 87 ? -14.290 3.817 34.671 1.00 90.75 87 LEU A N 1
ATOM 705 C CA . LEU A 1 87 ? -13.623 3.936 35.978 1.00 90.75 87 LEU A CA 1
ATOM 706 C C . LEU A 1 87 ? -14.594 4.336 37.104 1.00 90.75 87 LEU A C 1
ATOM 708 O O . LEU A 1 87 ? -14.590 3.653 38.130 1.00 90.75 87 LEU A O 1
ATOM 712 N N . PRO A 1 88 ? -15.465 5.353 36.944 1.00 90.25 88 PRO A N 1
ATOM 713 C CA . PRO A 1 88 ? -16.446 5.696 37.971 1.00 90.25 88 PRO A CA 1
ATOM 714 C C . PRO A 1 88 ? -17.454 4.569 38.207 1.00 90.25 88 PRO A C 1
ATOM 716 O O . PRO A 1 88 ? -17.740 4.241 39.354 1.00 90.25 88 PRO A O 1
ATOM 719 N N . THR A 1 89 ? -17.935 3.919 37.139 1.00 91.69 89 THR A N 1
ATOM 720 C CA . THR A 1 89 ? -18.859 2.777 37.254 1.00 91.69 89 THR A CA 1
ATOM 721 C C . THR A 1 89 ? -18.217 1.623 38.015 1.00 91.69 89 THR A C 1
ATOM 723 O O . THR A 1 89 ? -18.850 1.034 38.888 1.00 91.69 89 THR A O 1
ATOM 726 N N . LYS A 1 90 ? -16.943 1.327 37.732 1.00 91.12 90 LYS A N 1
ATOM 727 C CA . LYS A 1 90 ? -16.180 0.336 38.489 1.00 91.12 90 LYS A CA 1
ATOM 728 C C . LYS A 1 90 ? -16.086 0.724 39.966 1.00 91.12 90 LYS A C 1
ATOM 730 O O . LYS A 1 90 ? -16.427 -0.097 40.803 1.00 91.12 90 LYS A O 1
ATOM 735 N N . GLY A 1 91 ? -15.704 1.962 40.281 1.00 88.31 91 GLY A N 1
ATOM 736 C CA . GLY A 1 91 ? -15.611 2.430 41.668 1.00 88.31 91 GLY A CA 1
ATOM 737 C C . GLY A 1 91 ? -16.949 2.387 42.414 1.00 88.31 91 GLY A C 1
ATOM 738 O O . GLY A 1 91 ? -16.992 2.009 43.579 1.00 88.31 91 GLY A O 1
ATOM 739 N N . MET A 1 92 ? -18.056 2.706 41.738 1.00 87.94 92 MET A N 1
ATOM 740 C CA . MET A 1 92 ? -19.402 2.581 42.304 1.00 87.94 92 MET A CA 1
ATOM 741 C C . MET A 1 92 ? -19.779 1.126 42.584 1.00 87.94 92 MET A C 1
ATOM 743 O O . MET A 1 92 ? -20.342 0.839 43.636 1.00 87.94 92 MET A O 1
ATOM 747 N N . LEU A 1 93 ? -19.481 0.209 41.659 1.00 89.88 93 LEU A N 1
ATOM 748 C CA . LEU A 1 93 ? -19.703 -1.221 41.871 1.00 89.88 93 LEU A CA 1
ATOM 749 C C . LEU A 1 93 ? -18.841 -1.737 43.024 1.00 89.88 93 LEU A C 1
ATOM 751 O O . LEU A 1 93 ? -19.365 -2.408 43.906 1.00 89.88 93 LEU A O 1
ATOM 755 N N . ASP A 1 94 ? -17.559 -1.378 43.057 1.00 86.81 94 ASP A N 1
ATOM 756 C CA . ASP A 1 94 ? -16.643 -1.751 44.135 1.00 86.81 94 ASP A CA 1
ATOM 757 C C . ASP A 1 94 ? -17.190 -1.265 45.496 1.00 86.81 94 ASP A C 1
ATOM 759 O O . ASP A 1 94 ? -17.328 -2.071 46.414 1.00 86.81 94 ASP A O 1
ATOM 763 N N . ALA A 1 95 ? -17.652 -0.012 45.594 1.00 85.94 95 ALA A N 1
ATOM 764 C CA . ALA A 1 95 ? -18.277 0.534 46.805 1.00 85.94 95 ALA A CA 1
ATOM 765 C C . ALA A 1 95 ? -19.601 -0.161 47.193 1.00 85.94 95 ALA A C 1
ATOM 767 O O . ALA A 1 95 ? -19.886 -0.344 48.376 1.00 85.94 95 ALA A O 1
ATOM 768 N N . LEU A 1 96 ? -20.420 -0.577 46.216 1.00 86.62 96 LEU A N 1
ATOM 769 C CA . LEU A 1 96 ? -21.642 -1.359 46.463 1.00 86.62 96 LEU A CA 1
ATOM 770 C C . LEU A 1 96 ? -21.327 -2.761 47.006 1.00 86.62 96 LEU A C 1
ATOM 772 O O . LEU A 1 96 ? -22.086 -3.294 47.817 1.00 86.62 96 LEU A O 1
ATOM 776 N N . PHE A 1 97 ? -20.222 -3.363 46.562 1.00 83.44 97 PHE A N 1
ATOM 777 C CA . PHE A 1 97 ? -19.813 -4.707 46.966 1.00 83.44 97 PHE A CA 1
ATOM 778 C C . PHE A 1 97 ? -18.932 -4.739 48.227 1.00 83.44 97 PHE A C 1
ATOM 780 O O . PHE A 1 97 ? -18.870 -5.787 48.867 1.00 83.44 97 PHE A O 1
ATOM 787 N N . GLU A 1 98 ? -18.318 -3.625 48.638 1.00 75.94 98 GLU A N 1
ATOM 788 C CA . GLU A 1 98 ? -17.509 -3.517 49.867 1.00 75.94 98 GLU A CA 1
ATOM 789 C C . GLU A 1 98 ? -18.301 -3.800 51.159 1.00 75.94 98 GLU A C 1
ATOM 791 O O . GLU A 1 98 ? -17.738 -4.312 52.126 1.00 75.94 98 GLU A O 1
ATOM 796 N N . GLY A 1 99 ? -19.608 -3.512 51.183 1.00 63.69 99 GLY A N 1
ATOM 797 C CA . GLY A 1 99 ? -20.479 -3.720 52.351 1.00 63.69 99 GLY A CA 1
ATOM 798 C C . GLY A 1 99 ? -21.188 -5.079 52.415 1.00 63.69 99 GLY A C 1
ATOM 799 O O . GLY A 1 99 ? -21.889 -5.360 53.389 1.00 63.69 99 GLY A O 1
ATOM 800 N N . LEU A 1 100 ? -21.051 -5.926 51.392 1.00 62.81 100 LEU A N 1
ATOM 801 C CA . LEU A 1 100 ? -21.674 -7.250 51.361 1.00 62.81 100 LEU A CA 1
ATOM 802 C C . LEU A 1 100 ? -20.750 -8.276 52.035 1.00 62.81 100 LEU A C 1
ATOM 804 O O . LEU A 1 100 ? -19.538 -8.235 51.813 1.00 62.81 100 LEU A O 1
ATOM 808 N N . PRO A 1 101 ? -21.277 -9.223 52.843 1.00 52.72 101 PRO A N 1
ATOM 809 C CA . PRO A 1 101 ? -20.451 -10.279 53.412 1.00 52.72 101 PRO A CA 1
ATOM 810 C C . PRO A 1 101 ? -19.764 -10.997 52.258 1.00 52.72 101 PRO A C 1
ATOM 812 O O . PRO A 1 101 ? -20.435 -11.487 51.346 1.00 52.72 101 PRO A O 1
ATOM 815 N N . ALA A 1 102 ? -18.430 -11.000 52.278 1.00 55.88 102 ALA A N 1
ATOM 816 C CA . ALA A 1 102 ? -17.620 -11.576 51.223 1.00 55.88 102 ALA A CA 1
ATOM 817 C C . ALA A 1 102 ? -18.125 -12.991 50.933 1.00 55.88 102 ALA A C 1
ATOM 819 O O . ALA A 1 102 ? -17.915 -13.909 51.727 1.00 55.88 102 ALA A O 1
ATOM 820 N N . GLN A 1 103 ? -18.790 -13.183 49.790 1.00 55.28 103 GLN A N 1
ATOM 821 C CA . GLN A 1 103 ? -18.943 -14.519 49.247 1.00 55.28 103 GLN A CA 1
ATOM 822 C C . GLN A 1 103 ? -17.530 -14.953 48.883 1.00 55.28 103 GLN A C 1
ATOM 824 O O . GLN A 1 103 ? -16.961 -14.564 47.864 1.00 55.28 103 GLN A O 1
ATOM 829 N N . THR A 1 104 ? -16.930 -15.692 49.807 1.00 51.16 104 THR A N 1
ATOM 830 C CA . THR A 1 104 ? -15.597 -16.275 49.779 1.00 51.16 104 THR A CA 1
ATOM 831 C C . THR A 1 104 ? -15.511 -17.318 48.680 1.00 51.16 104 THR A C 1
ATOM 833 O O . THR A 1 104 ? -15.367 -18.509 48.915 1.00 51.16 104 THR A O 1
ATOM 836 N N . LYS A 1 105 ? -15.556 -16.866 47.434 1.00 55.16 105 LYS A N 1
ATOM 837 C CA . LYS A 1 105 ? -14.939 -17.545 46.308 1.00 55.16 105 LYS A CA 1
ATOM 838 C C . LYS A 1 105 ? -14.292 -16.462 45.470 1.00 55.16 105 LYS A C 1
ATOM 840 O O . LYS A 1 105 ? -14.879 -15.978 44.508 1.00 55.16 105 LYS A O 1
ATOM 845 N N . LYS A 1 106 ? -13.056 -16.101 45.840 1.00 52.00 106 LYS A N 1
ATOM 846 C CA . LYS A 1 106 ? -12.101 -15.537 44.882 1.00 52.00 106 LYS A CA 1
ATOM 847 C C . LYS A 1 106 ? -12.024 -16.544 43.733 1.00 52.00 106 LYS A C 1
ATOM 849 O O . LYS A 1 106 ? -11.270 -17.510 43.808 1.00 52.00 106 LYS A O 1
ATOM 854 N N . LYS A 1 107 ? -12.863 -16.380 42.707 1.00 58.16 107 LYS A N 1
ATOM 855 C CA . LYS A 1 107 ? -12.604 -17.001 41.415 1.00 58.16 107 LYS A CA 1
ATOM 856 C C . LYS A 1 107 ? -11.266 -16.419 41.006 1.00 58.16 107 LYS A C 1
ATOM 858 O O . LYS A 1 107 ? -11.151 -15.206 40.866 1.00 58.16 107 LYS A O 1
ATOM 863 N N . ILE A 1 108 ? -10.257 -17.278 40.954 1.00 60.53 108 ILE A N 1
ATOM 864 C CA . ILE A 1 108 ? -8.946 -16.953 40.414 1.00 60.53 108 ILE A CA 1
ATOM 865 C C . ILE A 1 108 ? -9.233 -16.357 39.041 1.00 60.53 108 ILE A C 1
ATOM 867 O O . ILE A 1 108 ? -9.744 -17.049 38.161 1.00 60.53 108 ILE A O 1
ATOM 871 N N . ILE A 1 109 ? -9.053 -15.046 38.919 1.00 62.53 109 ILE A N 1
ATOM 872 C CA . ILE A 1 109 ? -9.165 -14.368 37.638 1.00 62.53 109 ILE A CA 1
ATOM 873 C C . ILE A 1 109 ? -7.926 -14.855 36.889 1.00 62.53 109 ILE A C 1
ATOM 875 O O . ILE A 1 109 ? -6.823 -14.586 37.376 1.00 62.53 109 ILE A O 1
ATOM 879 N N . PRO A 1 110 ? -8.068 -15.639 35.806 1.00 61.78 110 PRO A N 1
ATOM 880 C CA . PRO A 1 110 ? -6.907 -16.086 35.057 1.00 61.78 110 PRO A CA 1
ATOM 881 C C . PRO A 1 110 ? -6.122 -14.853 34.610 1.00 61.78 110 PRO A C 1
ATOM 883 O O . PRO A 1 110 ? -6.717 -13.827 34.259 1.00 61.78 110 PRO A O 1
ATOM 886 N N . SER A 1 111 ? -4.794 -14.945 34.647 1.00 71.44 111 SER A N 1
ATOM 887 C CA . SER A 1 111 ? -3.925 -13.905 34.090 1.00 71.44 111 SER A CA 1
ATOM 888 C C . SER A 1 111 ? -4.375 -13.571 32.664 1.00 71.44 111 SER A C 1
ATOM 890 O O . SER A 1 111 ? -4.909 -14.432 31.964 1.00 71.44 111 SER A O 1
ATOM 892 N N . PHE A 1 112 ? -4.152 -12.340 32.197 1.00 65.38 112 PHE A N 1
ATOM 893 C CA . PHE A 1 112 ? -4.483 -11.951 30.821 1.00 65.38 112 PHE A CA 1
ATOM 894 C C . PHE A 1 112 ? -3.914 -12.945 29.785 1.00 65.38 112 PHE A C 1
ATOM 896 O O . PHE A 1 112 ? -4.591 -13.296 28.822 1.00 65.38 112 PHE A O 1
ATOM 903 N N . GLU A 1 113 ? -2.720 -13.488 30.040 1.00 67.62 113 GLU A N 1
ATOM 904 C CA . GLU A 1 113 ? -2.101 -14.555 29.240 1.00 67.62 113 GLU A CA 1
ATOM 905 C C . GLU A 1 113 ? -2.859 -15.890 29.292 1.00 67.62 113 GLU A C 1
ATOM 907 O O . GLU A 1 113 ? -3.015 -16.563 28.274 1.00 67.62 113 GLU A O 1
ATOM 912 N N . GLU A 1 114 ? -3.366 -16.277 30.460 1.00 68.50 114 GLU A N 1
ATOM 913 C CA . GLU A 1 114 ? -4.160 -17.496 30.635 1.00 68.50 114 GLU A CA 1
ATOM 914 C C . GLU A 1 114 ? -5.550 -17.349 30.014 1.00 68.50 114 GLU A C 1
ATOM 916 O O . GLU A 1 114 ? -6.055 -18.294 29.416 1.00 68.50 114 GLU A O 1
ATOM 921 N N . ALA A 1 115 ? -6.159 -16.163 30.087 1.00 65.19 115 ALA A N 1
ATOM 922 C CA . ALA A 1 115 ? -7.406 -15.857 29.394 1.00 65.19 115 ALA A CA 1
ATOM 923 C C . ALA A 1 115 ? -7.236 -15.949 27.869 1.00 65.19 115 ALA A C 1
ATOM 925 O O . ALA A 1 115 ? -8.110 -16.492 27.191 1.00 65.19 115 ALA A O 1
ATOM 926 N N . PHE A 1 116 ? -6.093 -15.503 27.336 1.00 65.69 116 PHE A N 1
ATOM 927 C CA . PHE A 1 116 ? -5.766 -15.626 25.915 1.00 65.69 116 PHE A CA 1
ATOM 928 C C . PHE A 1 116 ? -5.580 -17.093 25.504 1.00 65.69 116 PHE A C 1
ATOM 930 O O . PHE A 1 116 ? -6.225 -17.550 24.561 1.00 65.69 116 PHE A O 1
ATOM 937 N N . ARG A 1 117 ? -4.809 -17.876 26.269 1.00 64.25 117 ARG A N 1
ATOM 938 C CA . ARG A 1 117 ? -4.657 -19.327 26.038 1.00 64.25 117 ARG A CA 1
ATOM 939 C C . ARG A 1 117 ? -5.990 -20.071 26.133 1.00 64.25 117 ARG A C 1
ATOM 941 O O . ARG A 1 117 ? -6.300 -20.907 25.291 1.00 64.25 117 ARG A O 1
ATOM 9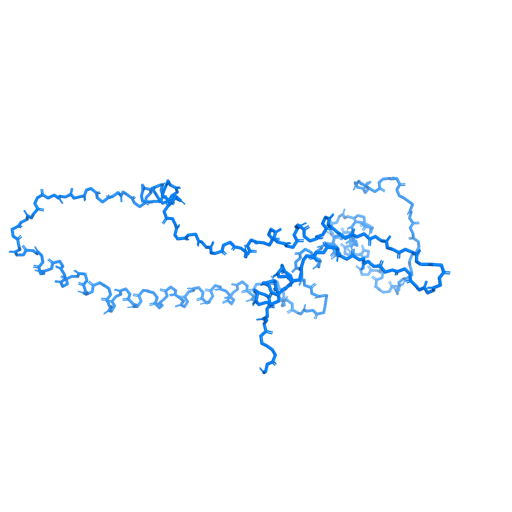48 N N . ASN A 1 118 ? -6.826 -19.725 27.108 1.00 62.00 118 ASN A N 1
ATOM 949 C CA . ASN A 1 118 ? -8.159 -20.305 27.256 1.00 62.00 118 ASN A CA 1
ATOM 950 C C . ASN A 1 118 ? -9.103 -19.888 26.117 1.00 62.00 118 ASN A C 1
ATOM 952 O O . ASN A 1 118 ? -10.000 -20.652 25.774 1.00 62.00 118 ASN A O 1
ATOM 956 N N . SER A 1 119 ? -8.900 -18.723 25.493 1.00 58.34 119 SER A N 1
ATOM 957 C CA . SER A 1 119 ? -9.640 -18.305 24.292 1.00 58.34 119 SER A CA 1
ATOM 958 C C . SER A 1 119 ? -9.251 -19.114 23.048 1.00 58.34 119 SER A C 1
ATOM 960 O O . SER A 1 119 ? -10.106 -19.415 22.211 1.00 58.34 119 SER A O 1
ATOM 962 N N . GLU A 1 120 ? -7.988 -19.538 22.955 1.00 56.25 120 GLU A N 1
ATOM 963 C CA . GLU A 1 120 ? -7.521 -20.457 21.914 1.00 56.25 120 GLU A CA 1
ATOM 964 C C . GLU A 1 120 ? -8.079 -21.873 22.136 1.00 56.25 120 GLU A C 1
ATOM 966 O O . GLU A 1 120 ? -8.515 -22.519 21.182 1.00 56.25 120 GLU A O 1
ATOM 971 N N . ILE A 1 121 ? -8.171 -22.324 23.394 1.00 52.47 121 ILE A N 1
ATOM 972 C CA . ILE A 1 121 ? -8.738 -23.635 23.765 1.00 52.47 121 ILE A CA 1
ATOM 973 C C . ILE A 1 121 ? -10.276 -23.659 23.609 1.00 52.47 121 ILE A C 1
ATOM 975 O O . ILE A 1 121 ? -10.835 -24.661 23.160 1.00 52.47 121 ILE A O 1
ATOM 979 N N . ASN A 1 122 ? -10.966 -22.542 23.872 1.00 48.88 122 ASN A N 1
ATOM 980 C CA . ASN A 1 122 ? -12.419 -22.375 23.700 1.00 48.88 122 ASN A CA 1
ATOM 981 C C . ASN A 1 122 ? -12.849 -22.050 22.256 1.00 48.88 122 ASN A C 1
ATOM 983 O O . ASN A 1 122 ? -13.972 -21.605 22.014 1.00 48.88 122 ASN A O 1
ATOM 987 N N . ALA A 1 123 ? -12.010 -22.328 21.252 1.00 51.69 123 ALA A N 1
ATOM 988 C CA . ALA A 1 123 ? -12.403 -22.230 19.845 1.00 51.69 123 ALA A CA 1
ATOM 989 C C . ALA A 1 123 ? -13.572 -23.164 19.455 1.00 51.69 123 ALA A C 1
ATOM 991 O O . ALA A 1 123 ? -14.140 -23.000 18.375 1.00 51.69 123 ALA A O 1
ATOM 992 N N . LYS A 1 124 ? -13.955 -24.115 20.320 1.00 54.22 124 LYS A N 1
ATOM 993 C CA . LYS A 1 124 ? -15.092 -25.022 20.103 1.00 54.22 124 LYS A CA 1
ATOM 994 C C . LYS A 1 124 ? -16.469 -24.382 20.339 1.00 54.22 124 LYS A C 1
ATOM 996 O O . LYS A 1 124 ? -17.418 -24.835 19.707 1.00 54.22 124 LYS A O 1
ATOM 1001 N N . ASP A 1 125 ? -16.554 -23.308 21.131 1.00 54.03 125 ASP A N 1
ATOM 1002 C CA . ASP A 1 125 ? -17.821 -22.642 21.498 1.00 54.03 125 ASP A CA 1
ATOM 1003 C C . ASP A 1 125 ? -18.013 -21.268 20.834 1.00 54.03 125 ASP A C 1
ATOM 1005 O O . ASP A 1 125 ? -18.876 -20.480 21.229 1.00 54.03 125 ASP A O 1
ATOM 1009 N N . ARG A 1 126 ? -17.240 -20.951 19.784 1.00 52.47 126 ARG A N 1
ATOM 1010 C CA . ARG A 1 126 ? -17.576 -19.797 18.939 1.00 52.47 126 ARG A CA 1
ATOM 1011 C C . ARG A 1 126 ? -18.944 -20.065 18.298 1.00 52.47 126 ARG A C 1
ATOM 1013 O O . ARG A 1 126 ? -19.113 -21.150 17.731 1.00 52.47 126 ARG A O 1
ATOM 1020 N N . PRO A 1 127 ? -19.897 -19.110 18.289 1.00 48.88 127 PRO A N 1
ATOM 1021 C CA . PRO A 1 127 ? -20.983 -19.185 17.325 1.00 48.88 127 PRO A CA 1
ATOM 1022 C C . PRO A 1 127 ? -20.311 -19.299 15.960 1.00 48.88 127 PRO A C 1
ATOM 1024 O O . PRO A 1 127 ? -19.533 -18.425 15.571 1.00 48.88 127 PRO A O 1
ATOM 1027 N N . LYS A 1 128 ? -20.507 -20.441 15.295 1.00 53.75 128 LYS A N 1
ATOM 1028 C CA . LYS A 1 128 ? -19.956 -20.676 13.964 1.00 53.75 128 LYS A CA 1
ATOM 1029 C C . LYS A 1 128 ? -20.382 -19.482 13.120 1.00 53.75 128 LYS A C 1
ATOM 1031 O O . LYS A 1 128 ? -21.576 -19.290 12.899 1.00 53.75 128 LYS A O 1
ATOM 1036 N N . ILE A 1 129 ? -19.410 -18.676 12.688 1.00 52.03 129 ILE A N 1
ATOM 1037 C CA . ILE A 1 129 ? -19.594 -17.758 11.566 1.00 52.03 129 ILE A CA 1
ATOM 1038 C C . ILE A 1 129 ? -20.277 -18.608 10.501 1.00 52.03 129 ILE A C 1
ATOM 1040 O O . ILE A 1 129 ? -19.782 -19.703 10.216 1.00 52.03 129 ILE A O 1
ATOM 1044 N N . GLN A 1 130 ? -21.458 -18.180 10.047 1.00 55.72 130 GLN A N 1
ATOM 1045 C CA . GLN A 1 130 ? -22.237 -18.915 9.058 1.00 55.72 130 GLN A CA 1
ATOM 1046 C C . GLN A 1 130 ? -21.298 -19.193 7.889 1.00 55.72 130 GLN A C 1
ATOM 1048 O O . GLN A 1 130 ? -20.869 -18.287 7.180 1.00 55.72 130 GLN A O 1
ATOM 1053 N N . THR A 1 131 ? -20.876 -20.449 7.798 1.00 52.94 131 THR A N 1
ATOM 1054 C CA . THR A 1 131 ? -20.091 -20.948 6.684 1.00 52.94 131 THR A CA 1
ATOM 1055 C C . THR A 1 131 ? -20.976 -20.786 5.462 1.00 52.94 131 THR A C 1
ATOM 1057 O O . THR A 1 131 ? -22.196 -20.934 5.577 1.00 52.94 131 THR A O 1
ATOM 1060 N N . GLU A 1 132 ? -20.369 -20.403 4.338 1.00 59.00 132 GLU A N 1
ATOM 1061 C CA . GLU A 1 132 ? -21.038 -20.262 3.044 1.00 59.00 132 GLU A CA 1
ATOM 1062 C C . GLU A 1 132 ? -22.137 -21.324 2.889 1.00 59.00 132 GLU A C 1
ATOM 1064 O O . GLU A 1 132 ? -21.886 -22.491 3.221 1.00 59.00 132 GLU A O 1
ATOM 1069 N N . PRO A 1 133 ? -23.356 -20.946 2.458 1.00 58.97 133 PRO A N 1
ATOM 1070 C CA . PRO A 1 133 ? -24.469 -21.880 2.383 1.00 58.97 133 PRO A CA 1
ATOM 1071 C C . PRO A 1 133 ? -24.021 -23.131 1.628 1.00 58.97 133 PRO A C 1
ATOM 1073 O O . PRO A 1 133 ? -23.573 -23.053 0.491 1.00 58.97 133 PRO A O 1
ATOM 1076 N N . ASP A 1 134 ? -24.091 -24.285 2.290 1.00 63.12 134 ASP A N 1
ATOM 1077 C CA . ASP A 1 134 ? -23.585 -25.553 1.770 1.00 63.12 134 ASP A CA 1
ATOM 1078 C C . ASP A 1 134 ? -24.254 -25.881 0.421 1.00 63.12 134 ASP A C 1
ATOM 1080 O O . ASP A 1 134 ? -25.397 -26.342 0.354 1.00 63.12 134 ASP A O 1
ATOM 1084 N N . HIS A 1 135 ? -23.548 -25.605 -0.680 1.00 69.12 135 HIS A N 1
ATOM 1085 C CA . HIS A 1 135 ? -24.016 -25.795 -2.054 1.00 69.12 135 HIS A CA 1
ATOM 1086 C C . HIS A 1 135 ? -23.875 -27.258 -2.523 1.00 69.12 135 HIS A C 1
ATOM 1088 O O . HIS A 1 135 ? -23.631 -27.516 -3.706 1.00 69.12 135 HIS A O 1
ATOM 1094 N N . LYS A 1 136 ? -24.021 -28.240 -1.618 1.00 74.50 136 LYS A N 1
ATOM 1095 C CA . LYS A 1 136 ? -24.074 -29.681 -1.948 1.00 74.50 136 LYS A CA 1
ATOM 1096 C C . LYS A 1 136 ? -25.019 -29.977 -3.107 1.00 74.50 136 LYS A C 1
ATOM 1098 O O . LYS A 1 136 ? -24.672 -30.753 -3.994 1.00 74.50 136 LYS A O 1
ATOM 1103 N N . ASP A 1 137 ? -26.158 -29.296 -3.134 1.00 74.88 137 ASP A N 1
ATOM 1104 C CA . ASP A 1 137 ? -27.174 -29.455 -4.170 1.00 74.88 137 ASP A CA 1
ATOM 1105 C C . ASP A 1 137 ? -26.636 -29.076 -5.560 1.00 74.88 137 ASP A C 1
ATOM 1107 O O . ASP A 1 137 ? -26.886 -29.777 -6.537 1.00 74.88 137 ASP A O 1
ATOM 1111 N N . ILE A 1 138 ? -25.825 -28.014 -5.653 1.00 78.25 138 ILE A N 1
ATOM 1112 C CA . ILE A 1 138 ? -25.204 -27.578 -6.913 1.00 78.25 138 ILE A CA 1
ATOM 1113 C C . ILE A 1 138 ? -24.173 -28.603 -7.382 1.00 78.25 138 ILE A C 1
ATOM 1115 O O . ILE A 1 138 ? -24.162 -28.976 -8.554 1.00 78.25 138 ILE A O 1
ATOM 1119 N N . ARG A 1 139 ? -23.341 -29.118 -6.468 1.00 78.31 139 ARG A N 1
ATOM 1120 C CA . ARG A 1 139 ? -22.357 -30.165 -6.795 1.00 78.31 139 ARG A CA 1
ATOM 1121 C C . ARG A 1 139 ? -23.036 -31.425 -7.330 1.00 78.31 139 ARG A C 1
ATOM 1123 O O . ARG A 1 139 ? -22.551 -32.031 -8.279 1.00 78.31 139 ARG A O 1
ATOM 1130 N N . PHE A 1 140 ? -24.174 -31.793 -6.752 1.00 78.88 140 PHE A N 1
ATOM 1131 C CA . PHE A 1 140 ? -24.958 -32.933 -7.206 1.00 78.88 140 PHE A CA 1
ATOM 1132 C C . PHE A 1 140 ? -25.578 -32.717 -8.593 1.00 78.88 140 PHE A C 1
ATOM 1134 O O . PHE A 1 140 ? -25.563 -33.633 -9.413 1.00 78.88 140 PHE A O 1
ATOM 1141 N N . MET A 1 141 ? -26.057 -31.503 -8.890 1.00 78.75 141 MET A N 1
ATOM 1142 C CA . MET A 1 141 ? -26.552 -31.156 -10.226 1.00 78.75 141 MET A CA 1
ATOM 1143 C C . MET A 1 141 ? -25.458 -31.247 -11.288 1.00 78.75 141 MET A C 1
ATOM 1145 O O . MET A 1 141 ? -25.696 -31.829 -12.341 1.00 78.75 141 MET A O 1
ATOM 1149 N N . LEU A 1 142 ? -24.260 -30.721 -11.009 1.00 78.88 142 LEU A N 1
ATOM 1150 C CA . LEU A 1 142 ? -23.147 -30.723 -11.965 1.00 78.88 142 LEU A CA 1
ATOM 1151 C C . LEU A 1 142 ? -22.762 -32.141 -12.416 1.00 78.88 142 LEU A C 1
ATOM 1153 O O . LEU A 1 142 ? -22.431 -32.336 -13.581 1.00 78.88 142 LEU A O 1
ATOM 1157 N N . ASN A 1 143 ? -22.886 -33.138 -11.535 1.00 80.75 143 ASN A N 1
ATOM 1158 C CA . ASN A 1 143 ? -22.602 -34.538 -11.866 1.00 80.75 143 ASN A CA 1
ATOM 1159 C C . ASN A 1 143 ? -23.642 -35.190 -12.796 1.00 80.75 143 ASN A C 1
ATOM 1161 O O . ASN A 1 143 ? -23.360 -36.233 -13.376 1.00 80.75 143 ASN A O 1
ATOM 1165 N N . ARG A 1 144 ? -24.844 -34.615 -12.920 1.00 81.12 144 ARG A N 1
ATOM 1166 C CA . ARG A 1 144 ? -25.952 -35.141 -13.740 1.00 81.12 144 ARG A CA 1
ATOM 1167 C C . ARG A 1 144 ? -26.114 -34.405 -15.074 1.00 81.12 144 ARG A C 1
ATOM 1169 O O . ARG A 1 144 ? -27.106 -34.611 -15.775 1.00 81.12 144 ARG A O 1
ATOM 1176 N N . ILE A 1 145 ? -25.186 -33.505 -15.398 1.00 84.56 145 ILE A N 1
ATOM 1177 C CA . ILE A 1 145 ? -25.191 -32.752 -16.649 1.00 84.56 145 ILE A CA 1
ATOM 1178 C C . ILE A 1 145 ? -24.565 -33.608 -17.752 1.00 84.56 145 ILE A C 1
ATOM 1180 O O . ILE A 1 145 ? -23.393 -33.971 -17.693 1.00 84.56 145 ILE A O 1
ATOM 1184 N N . GLU A 1 146 ? -25.340 -33.881 -18.796 1.00 82.19 146 GLU A N 1
ATOM 1185 C CA . GLU A 1 146 ? -24.907 -34.659 -19.954 1.00 82.19 146 GLU A CA 1
ATOM 1186 C C . GLU A 1 146 ? -24.924 -33.804 -21.222 1.00 82.19 146 GLU A C 1
ATOM 1188 O O . GLU A 1 146 ? -25.858 -33.035 -21.468 1.00 82.19 146 GLU A O 1
ATOM 1193 N N . LEU A 1 147 ? -23.885 -33.930 -22.051 1.00 82.19 147 LEU A N 1
ATOM 1194 C CA . LEU A 1 147 ? -23.817 -33.232 -23.332 1.00 82.19 147 LEU A CA 1
ATOM 1195 C C . LEU A 1 147 ? -24.621 -34.000 -24.377 1.00 82.19 147 LEU A C 1
ATOM 1197 O O . LEU A 1 147 ? -24.215 -35.073 -24.823 1.00 82.19 147 LEU A O 1
ATOM 1201 N N . VAL A 1 148 ? -25.721 -33.414 -24.835 1.00 85.69 148 VAL A N 1
ATOM 1202 C CA . VAL A 1 148 ? -26.518 -33.968 -25.926 1.00 85.69 148 VAL A CA 1
ATOM 1203 C C . VAL A 1 148 ? -26.120 -33.268 -27.221 1.00 85.69 148 VAL A C 1
ATOM 1205 O O . VAL A 1 148 ? -26.167 -32.041 -27.329 1.00 85.69 148 VAL A O 1
ATOM 1208 N N . LYS A 1 149 ? -25.723 -34.059 -28.223 1.00 82.81 149 LYS A N 1
ATOM 1209 C CA . LYS A 1 149 ? -25.423 -33.594 -29.586 1.00 82.81 149 LYS A CA 1
ATOM 1210 C C . LYS A 1 149 ? -26.500 -34.107 -30.552 1.00 82.81 149 LYS A C 1
ATOM 1212 O O . LYS A 1 149 ? -26.404 -35.249 -31.003 1.00 82.81 149 LYS A O 1
ATOM 1217 N N . PRO A 1 150 ? -27.547 -33.317 -30.845 1.00 82.56 150 PRO A N 1
ATOM 1218 C CA . PRO A 1 150 ? -28.599 -33.721 -31.773 1.00 82.56 150 PRO A CA 1
ATOM 1219 C C . PRO A 1 150 ? -28.085 -33.779 -33.219 1.00 82.56 150 PRO A C 1
ATOM 1221 O O . PRO A 1 150 ? -27.103 -33.125 -33.561 1.00 82.56 150 PRO A O 1
ATOM 1224 N N . ARG A 1 151 ? -28.775 -34.523 -34.097 1.00 78.31 151 ARG A N 1
ATOM 1225 C CA . ARG A 1 151 ? -28.431 -34.589 -35.536 1.00 78.31 151 ARG A CA 1
ATOM 1226 C C . ARG A 1 151 ? -28.709 -33.282 -36.287 1.00 78.31 151 ARG A C 1
ATOM 1228 O O . ARG A 1 151 ? -28.138 -33.062 -37.347 1.00 78.31 151 ARG A O 1
ATOM 1235 N N . PHE A 1 152 ? -29.574 -32.436 -35.732 1.00 61.19 152 PHE A N 1
ATOM 1236 C CA . PHE A 1 152 ? -29.893 -31.109 -36.241 1.00 61.19 152 PHE A CA 1
ATOM 1237 C C . PHE A 1 152 ? -29.927 -30.114 -35.080 1.00 61.19 152 PHE A C 1
ATOM 1239 O O . PHE A 1 152 ? -30.616 -30.346 -34.087 1.00 61.19 152 PHE A O 1
ATOM 1246 N N . GLY A 1 153 ? -29.194 -29.009 -35.221 1.00 76.44 153 GLY A N 1
ATOM 1247 C CA . GLY A 1 153 ? -29.098 -27.947 -34.218 1.00 76.44 153 GLY A CA 1
ATOM 1248 C C . GLY A 1 153 ? -27.844 -28.017 -33.341 1.00 76.44 153 GLY A C 1
ATOM 1249 O O . GLY A 1 153 ? -27.028 -28.934 -33.438 1.00 76.44 153 GLY A O 1
ATOM 1250 N N . HIS A 1 154 ? -27.677 -26.999 -32.496 1.00 74.06 154 HIS A N 1
ATOM 1251 C CA . HIS A 1 154 ? -26.516 -26.872 -31.619 1.00 74.06 154 HIS A CA 1
ATOM 1252 C C . HIS A 1 154 ? -26.586 -27.847 -30.437 1.00 74.06 154 HIS A C 1
ATOM 1254 O O . HIS A 1 154 ? -27.652 -28.119 -29.877 1.00 74.06 154 HIS A O 1
ATOM 1260 N N . SER A 1 155 ? -25.424 -28.372 -30.047 1.00 84.56 155 SER A N 1
ATOM 1261 C CA . SER A 1 155 ? -25.291 -29.210 -28.857 1.00 84.56 155 SER A CA 1
ATOM 1262 C C . SER A 1 155 ? -25.662 -28.431 -27.601 1.00 84.56 155 SER A C 1
ATOM 1264 O O . SER A 1 155 ? -25.254 -27.279 -27.452 1.00 84.56 155 SER A O 1
ATOM 1266 N N . HIS A 1 156 ? -26.376 -29.071 -26.683 1.00 84.56 156 HIS A N 1
ATOM 1267 C CA . HIS A 1 156 ? -26.788 -28.470 -25.422 1.00 84.56 156 HIS A CA 1
ATOM 1268 C C . HIS A 1 156 ? -26.553 -29.433 -24.262 1.00 84.56 156 HIS A C 1
ATOM 1270 O O . HIS A 1 156 ? -26.476 -30.650 -24.431 1.00 84.56 156 HIS A O 1
ATOM 1276 N N . TRP A 1 157 ? -26.441 -28.861 -23.071 1.00 84.62 157 TRP A N 1
ATOM 1277 C CA . TRP A 1 157 ? -26.314 -29.607 -21.831 1.00 84.62 157 TRP A CA 1
ATOM 1278 C C . TRP A 1 157 ? -27.706 -29.934 -21.297 1.00 84.62 157 TRP A C 1
ATOM 1280 O O . TRP A 1 157 ? -28.534 -29.042 -21.116 1.00 84.62 157 TRP A O 1
ATOM 1290 N N . LYS A 1 158 ? -27.974 -31.218 -21.073 1.00 84.44 158 LYS A N 1
ATOM 1291 C CA . LYS A 1 158 ? -29.221 -31.716 -20.500 1.00 84.44 158 LYS A CA 1
ATOM 1292 C C . LYS A 1 158 ? -28.968 -32.113 -19.051 1.00 84.44 158 LYS A C 1
ATOM 1294 O O . LYS A 1 158 ? -28.064 -32.894 -18.775 1.00 84.44 158 LYS A O 1
ATOM 1299 N N . LEU A 1 159 ? -29.791 -31.600 -18.142 1.00 84.69 159 LEU A N 1
ATOM 1300 C CA . LEU A 1 159 ? -29.829 -32.034 -16.749 1.00 84.69 159 LEU A CA 1
ATOM 1301 C C . LEU A 1 159 ? -31.049 -32.938 -16.558 1.00 84.69 159 LEU A C 1
ATOM 1303 O O . LEU A 1 159 ? -32.186 -32.486 -16.694 1.00 84.69 159 LEU A O 1
ATOM 1307 N N . ALA A 1 160 ? -30.817 -34.220 -16.284 1.00 77.50 160 ALA A N 1
ATOM 1308 C CA . ALA A 1 160 ? -31.886 -35.155 -15.953 1.00 77.50 160 ALA A CA 1
ATOM 1309 C C . ALA A 1 160 ? -32.213 -35.052 -14.457 1.00 77.50 160 ALA A C 1
ATOM 1311 O O . ALA A 1 160 ? -31.383 -35.376 -13.606 1.00 77.50 160 ALA A O 1
ATOM 1312 N N . MET A 1 161 ? -33.415 -34.583 -14.132 1.00 78.56 161 MET A N 1
ATOM 1313 C CA . MET A 1 161 ? -33.877 -34.466 -12.751 1.00 78.56 161 MET A CA 1
ATOM 1314 C C . MET A 1 161 ? -35.401 -34.511 -12.662 1.00 78.56 161 MET A C 1
ATOM 1316 O O . MET A 1 161 ? -36.094 -34.271 -13.654 1.00 78.56 161 MET A O 1
ATOM 1320 N N . ASP A 1 162 ? -35.908 -34.828 -11.473 1.00 83.25 162 ASP A N 1
ATOM 1321 C CA . ASP A 1 162 ? -37.343 -34.930 -11.233 1.00 83.25 162 ASP A CA 1
ATOM 1322 C C . ASP A 1 162 ? -38.014 -33.548 -11.124 1.00 83.25 162 ASP A C 1
ATOM 1324 O O . ASP A 1 162 ? -37.410 -32.546 -10.722 1.00 83.25 162 ASP A O 1
ATOM 1328 N N . THR A 1 163 ? -39.294 -33.490 -11.488 1.00 78.50 163 THR A N 1
ATOM 1329 C CA . THR A 1 163 ? -40.084 -32.255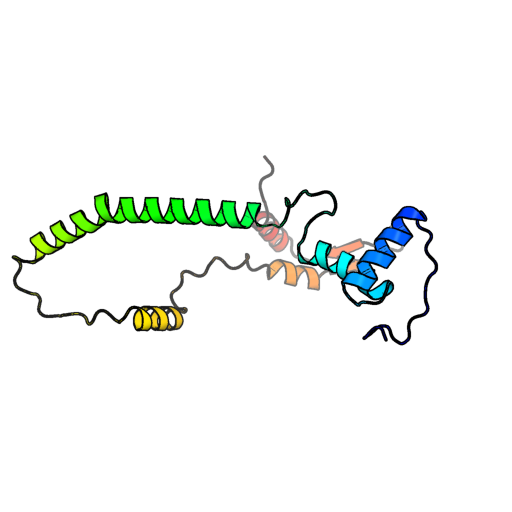 -11.486 1.00 78.50 163 THR A CA 1
ATOM 1330 C C . THR A 1 163 ? -40.229 -31.653 -10.089 1.00 78.50 163 THR A C 1
ATOM 1332 O O . THR A 1 163 ? -40.231 -30.425 -9.958 1.00 78.50 163 THR A O 1
ATOM 1335 N N . ASP A 1 164 ? -40.276 -32.478 -9.042 1.00 79.94 164 ASP A N 1
ATOM 1336 C CA . ASP A 1 164 ? -40.365 -31.997 -7.665 1.00 79.94 164 ASP A CA 1
ATOM 1337 C C . ASP A 1 164 ? -39.003 -31.539 -7.122 1.00 79.94 164 ASP A C 1
ATOM 1339 O O . ASP A 1 164 ? -38.941 -30.563 -6.367 1.00 79.94 164 ASP A O 1
ATOM 1343 N N . GLU A 1 165 ? -37.898 -32.146 -7.572 1.00 77.81 165 GLU A N 1
ATOM 1344 C CA . GLU A 1 165 ? -36.534 -31.674 -7.281 1.00 77.81 165 GLU A CA 1
ATOM 1345 C C . GLU A 1 165 ? -36.293 -30.266 -7.860 1.00 77.81 165 GLU A C 1
ATOM 1347 O O . GLU A 1 165 ? -35.774 -29.391 -7.161 1.00 77.81 165 GLU A O 1
ATOM 1352 N N . ILE A 1 166 ? -36.739 -29.998 -9.098 1.00 79.31 166 ILE A N 1
ATOM 1353 C CA . ILE A 1 166 ? -36.635 -28.666 -9.732 1.00 79.31 166 ILE A CA 1
ATOM 1354 C C . ILE A 1 166 ? -37.388 -27.611 -8.927 1.00 79.31 166 ILE A C 1
ATOM 1356 O O . ILE A 1 166 ? -36.865 -26.517 -8.704 1.00 79.31 166 ILE A O 1
ATOM 1360 N N . LYS A 1 167 ? -38.622 -27.908 -8.505 1.00 79.00 167 LYS A N 1
ATOM 1361 C CA . LYS A 1 167 ? -39.447 -26.955 -7.748 1.00 79.00 167 LYS A CA 1
ATOM 1362 C C . LYS A 1 167 ? -38.769 -26.567 -6.437 1.00 79.00 167 LYS A C 1
ATOM 1364 O O . LYS A 1 167 ? -38.662 -25.379 -6.148 1.00 79.00 167 LYS A O 1
ATOM 1369 N N . ARG A 1 168 ? -38.234 -27.546 -5.696 1.00 80.50 168 ARG A N 1
ATOM 1370 C CA . ARG A 1 168 ? -37.509 -27.311 -4.434 1.00 80.50 168 ARG A CA 1
ATOM 1371 C C . ARG A 1 168 ? -36.288 -26.414 -4.629 1.00 80.50 168 ARG A C 1
ATOM 1373 O O . ARG A 1 168 ? -36.082 -25.492 -3.844 1.00 80.50 168 ARG A O 1
ATOM 1380 N N . LEU A 1 169 ? -35.509 -26.644 -5.688 1.00 78.19 169 LEU A N 1
ATOM 1381 C CA . LEU A 1 169 ? -34.341 -25.815 -6.001 1.00 78.19 169 LEU A CA 1
ATOM 1382 C C . LEU A 1 169 ? -34.730 -24.398 -6.414 1.00 78.19 169 LEU A C 1
ATOM 1384 O O . LEU A 1 169 ? -34.107 -23.443 -5.954 1.00 78.19 169 LEU A O 1
ATOM 1388 N N . LYS A 1 170 ? -35.786 -24.244 -7.221 1.00 77.38 170 LYS A N 1
ATOM 1389 C CA . LYS A 1 170 ? -36.308 -22.922 -7.587 1.00 77.38 170 LYS A CA 1
ATOM 1390 C C . LYS A 1 170 ? -36.746 -22.133 -6.362 1.00 77.38 170 LYS A C 1
ATOM 1392 O O . LYS A 1 170 ? -36.422 -20.958 -6.300 1.00 77.38 170 LYS A O 1
ATOM 1397 N N . THR A 1 171 ? -37.414 -22.761 -5.392 1.00 79.44 171 THR A N 1
ATOM 1398 C CA . THR A 1 171 ? -37.794 -22.110 -4.128 1.00 79.44 171 THR A CA 1
ATOM 1399 C C . THR A 1 171 ? -36.574 -21.756 -3.277 1.00 79.44 171 THR A C 1
ATOM 1401 O O . THR A 1 171 ? -36.514 -20.659 -2.735 1.00 79.44 171 THR A O 1
ATOM 1404 N N . LYS A 1 172 ? -35.583 -22.653 -3.177 1.00 77.75 172 LYS A N 1
ATOM 1405 C CA . LYS A 1 172 ? -34.371 -22.446 -2.364 1.00 77.75 172 L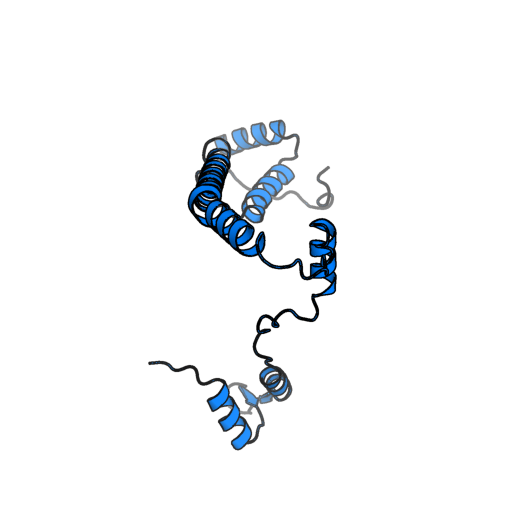YS A CA 1
ATOM 1406 C C . LYS A 1 172 ? -33.479 -21.311 -2.881 1.00 77.75 172 LYS A C 1
ATOM 1408 O O . LYS A 1 172 ? -32.866 -20.619 -2.076 1.00 77.75 172 LYS A O 1
ATOM 1413 N N . TYR A 1 173 ? -33.396 -21.137 -4.200 1.00 74.88 173 TYR A N 1
ATOM 1414 C CA . TYR A 1 173 ? -32.540 -20.138 -4.850 1.00 74.88 173 TYR A CA 1
ATOM 1415 C C . TYR A 1 173 ? -33.322 -18.974 -5.486 1.00 74.88 173 TYR A C 1
ATOM 1417 O O . TYR A 1 173 ? -32.730 -18.181 -6.216 1.00 74.88 173 TYR A O 1
ATOM 1425 N N . HIS A 1 174 ? -34.630 -18.846 -5.229 1.00 71.62 174 HIS A N 1
ATOM 1426 C CA . HIS A 1 174 ? -35.400 -17.673 -5.656 1.00 71.62 174 HIS A CA 1
ATOM 1427 C C . HIS A 1 174 ? -34.984 -16.458 -4.822 1.00 71.62 174 HIS A C 1
ATOM 1429 O O . HIS A 1 174 ? -35.436 -16.268 -3.695 1.00 71.62 174 HIS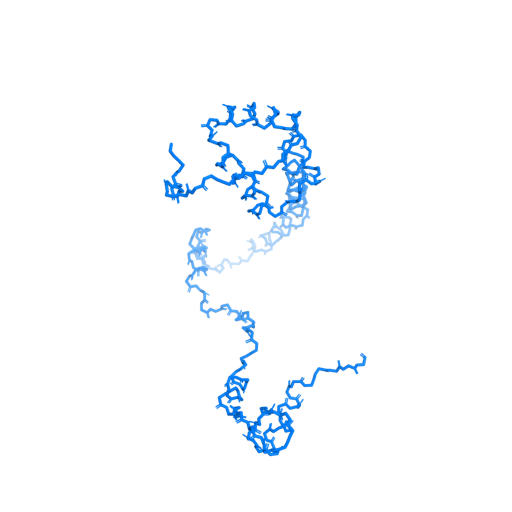 A O 1
ATOM 1435 N N . VAL A 1 175 ? -34.100 -15.641 -5.387 1.00 52.19 175 VAL A N 1
ATOM 1436 C CA . VAL A 1 175 ? -33.814 -14.288 -4.913 1.00 52.19 175 VAL A CA 1
ATOM 1437 C C . VAL A 1 175 ? -34.768 -13.363 -5.665 1.00 52.19 175 VAL A C 1
ATOM 1439 O O . VAL A 1 175 ? -34.773 -13.368 -6.894 1.00 52.19 175 VAL A O 1
ATOM 1442 N N . TYR A 1 176 ? -35.622 -12.641 -4.937 1.00 45.56 176 TYR A N 1
ATOM 1443 C CA . TYR A 1 176 ? -36.543 -11.652 -5.500 1.00 45.56 176 TYR A CA 1
ATOM 1444 C C . TYR A 1 176 ? -35.790 -10.678 -6.422 1.00 45.56 176 TYR A C 1
ATOM 1446 O O . TYR A 1 176 ? -34.797 -10.078 -6.013 1.00 45.56 176 TYR A O 1
ATOM 1454 N N . HIS A 1 177 ? -36.288 -10.516 -7.646 1.00 41.47 177 HIS A N 1
ATOM 1455 C CA . HIS A 1 177 ? -36.148 -9.273 -8.392 1.00 41.47 177 HIS A CA 1
ATOM 1456 C C . HIS A 1 177 ? -37.493 -8.558 -8.285 1.00 41.47 177 HIS A C 1
ATOM 1458 O O . HIS A 1 177 ? -38.398 -8.874 -9.049 1.00 41.47 177 HIS A O 1
ATOM 1464 N N . ASP A 1 178 ? -37.592 -7.656 -7.313 1.00 33.62 178 ASP A N 1
ATOM 1465 C CA . ASP A 1 178 ? -38.441 -6.463 -7.345 1.00 33.62 178 ASP A CA 1
ATOM 1466 C C . ASP A 1 178 ? -37.566 -5.278 -6.913 1.00 33.62 178 ASP A C 1
ATOM 1468 O O . ASP A 1 178 ? -36.847 -5.428 -5.893 1.00 33.62 178 ASP A O 1
#

Secondary structure (DSSP, 8-state):
--TT-TTPPPPP----HHHHHHHHHHHHHHT--HHHHHHHHHHHHHHTT--TTS--TTTSHHHHHHHHHHHHHHHHHHHHHIIIIIHHHHHHHHHHHHTS---S-------HHHHHHHHHHGGGGS-----S--THHHHHHHTTEEEE--SSS--EEEE---HHHHHHHHHHT-----

Foldseek 3Di:
DPPPCPPPDDDDDDDDPVVVVVLVVVCVVVVHDSVVSVVCVVCVCVVVVHDPPDCCDPPVVVVVVVVVVVVVVVVVVVVVCCVPPVVVVVVVVVVVCVPDDPPPDPPPPPDPVVVVVVVVVVPVPDPPPPDDDPVVVVVVQVVQWDWDDDPDDDIDTDGDDDPVSVVVVCVVPDDDDD

InterPro domains:
  IPR048012 Mobilization protein BfmA-like, N-terminal domain [NF041200] (10-93)

Radius of gyration: 32.76 Å; chains: 1; bounding box: 64×47×90 Å

Sequence (178 aa):
MDKGYEKEHFATFKIKSTVAEKFRKYSRGIGESHSMTLLLMLEFFEYNQIAPYESLGPRMQTLESAIKKRINALVAIVRDIEKNQTLPTKGMLDALFEGLPAQTKKKIIPSFEEAFRNSEINAKDRPKIQTEPDHKDIRFMLNRIELVKPRFGHSHWKLAMDTDEIKRLKTKYHVYHD